Protein AF-A0AAW1N5P9-F1 (afdb_monomer)

Sequence (118 aa):
MDGSLGLPPKTCPHCSKIFSGVKVKNRQIKRVHQVAVEGARISLMLCPLCADRSEVKTYEGLRKHINENHQVNIEQLTYQFSSNQDYEIWKNTQKIETTYAARRSNHMKNYKEICYLL

Foldseek 3Di:
DDPPPDQDCQAAPVPRDGDPDNVVSQVCCCPPVVDHDPDDDQAPQFAPPDPVRDGDNDPVRNQVCCCPPVVDHWDKDKDDDPDPVRLVVVVVVVVVVDPDPDDPDDDDDDRIDIDIDD

Radius of gyration: 22.26 Å; Cα contacts (8 Å, |Δi|>4): 103; chains: 1; bounding box: 62×34×46 Å

pLDDT: mean 74.55, std 17.08, range [38.0, 94.38]

Structure (mmCIF, N/CA/C/O backbone):
data_AF-A0AAW1N5P9-F1
#
_entry.id   AF-A0AAW1N5P9-F1
#
loop_
_atom_site.group_PDB
_atom_site.id
_atom_site.type_symbol
_atom_site.label_atom_id
_atom_site.label_alt_id
_atom_site.label_comp_id
_atom_site.label_asym_id
_atom_site.label_entity_id
_atom_site.label_seq_id
_atom_site.pdbx_PDB_ins_code
_atom_site.Cartn_x
_atom_site.Cartn_y
_atom_site.Cartn_z
_atom_site.occupancy
_atom_site.B_iso_or_equiv
_atom_site.auth_seq_id
_atom_site.auth_comp_id
_atom_site.auth_asym_id
_atom_site.auth_atom_id
_atom_site.pdbx_PDB_model_num
ATOM 1 N N . MET A 1 1 ? 45.754 -10.263 -11.421 1.00 38.00 1 MET A N 1
ATOM 2 C CA . MET A 1 1 ? 45.467 -9.525 -10.171 1.00 38.00 1 MET A CA 1
ATOM 3 C C . MET A 1 1 ? 44.592 -8.338 -10.559 1.00 38.00 1 MET A C 1
ATOM 5 O O . MET A 1 1 ? 45.105 -7.237 -10.700 1.00 38.00 1 MET A O 1
ATOM 9 N N . ASP A 1 2 ? 43.303 -8.566 -10.822 1.00 39.91 2 ASP A N 1
ATOM 10 C CA . ASP A 1 2 ? 42.393 -7.497 -11.257 1.00 39.91 2 ASP A CA 1
ATOM 11 C C . ASP A 1 2 ? 41.771 -6.818 -10.037 1.00 39.91 2 ASP A C 1
ATOM 13 O O . ASP A 1 2 ? 40.749 -7.238 -9.494 1.00 39.91 2 ASP A O 1
ATOM 17 N N . GLY A 1 3 ? 42.446 -5.768 -9.570 1.00 44.53 3 GLY A N 1
ATOM 18 C CA . GLY A 1 3 ? 41.957 -4.877 -8.526 1.00 44.53 3 GLY A CA 1
ATOM 19 C C . GLY A 1 3 ? 40.832 -3.991 -9.055 1.00 44.53 3 GLY A C 1
ATOM 20 O O . GLY A 1 3 ? 41.069 -2.858 -9.467 1.00 44.53 3 GLY A O 1
ATOM 21 N N . SER A 1 4 ? 39.597 -4.491 -9.028 1.00 46.59 4 SER A N 1
ATOM 22 C CA . SER A 1 4 ? 38.406 -3.661 -9.229 1.00 46.59 4 SER A CA 1
ATOM 23 C C . SER A 1 4 ? 38.229 -2.739 -8.019 1.00 46.59 4 SER A C 1
ATOM 25 O O . SER A 1 4 ? 37.581 -3.098 -7.037 1.00 46.59 4 SER A O 1
ATOM 27 N N . LEU A 1 5 ? 38.832 -1.548 -8.074 1.00 47.50 5 LEU A N 1
ATOM 28 C CA . LEU A 1 5 ? 38.547 -0.438 -7.163 1.00 47.50 5 LEU A CA 1
ATOM 29 C C . LEU A 1 5 ? 37.057 -0.092 -7.283 1.00 47.50 5 LEU A C 1
ATOM 31 O O . LEU A 1 5 ? 36.628 0.588 -8.215 1.00 47.50 5 LEU A O 1
ATOM 35 N N . GLY A 1 6 ? 36.253 -0.619 -6.359 1.00 53.25 6 GLY A N 1
ATOM 36 C CA . GLY A 1 6 ? 34.817 -0.388 -6.322 1.00 53.25 6 GLY A CA 1
ATOM 37 C C . GLY A 1 6 ? 34.527 1.103 -6.198 1.00 53.25 6 GLY A C 1
ATOM 38 O O . GLY A 1 6 ? 34.879 1.735 -5.201 1.00 53.25 6 GLY A O 1
ATOM 39 N N . LEU A 1 7 ? 33.886 1.674 -7.219 1.00 63.69 7 LEU A N 1
ATOM 40 C CA . LEU A 1 7 ? 33.414 3.052 -7.168 1.00 63.69 7 LEU A CA 1
ATOM 41 C C . LEU A 1 7 ? 32.503 3.248 -5.942 1.00 63.69 7 LEU A C 1
ATOM 43 O O . LEU A 1 7 ? 31.731 2.345 -5.600 1.00 63.69 7 LEU A O 1
ATOM 47 N N . PRO A 1 8 ? 32.533 4.431 -5.298 1.00 74.06 8 PRO A N 1
ATOM 48 C CA . PRO A 1 8 ? 31.673 4.716 -4.158 1.00 74.06 8 PRO A CA 1
ATOM 49 C C . PRO A 1 8 ? 30.200 4.417 -4.485 1.00 74.06 8 PRO A C 1
ATOM 51 O O . PRO A 1 8 ? 29.760 4.692 -5.605 1.00 74.06 8 PRO A O 1
ATOM 54 N N . PRO A 1 9 ? 29.370 3.956 -3.527 1.00 75.50 9 PRO A N 1
ATOM 55 C CA . PRO A 1 9 ? 27.985 3.542 -3.800 1.00 75.50 9 PRO A CA 1
ATOM 56 C C . PRO A 1 9 ? 27.112 4.617 -4.467 1.00 75.50 9 PRO A C 1
ATOM 58 O O . PRO A 1 9 ? 26.098 4.312 -5.105 1.00 75.50 9 PRO A O 1
ATOM 61 N N . LYS A 1 10 ? 27.496 5.889 -4.311 1.00 85.94 10 LYS A N 1
ATOM 62 C CA . LYS A 1 10 ? 26.814 7.068 -4.854 1.00 85.94 10 LYS A CA 1
ATOM 63 C C . LYS A 1 10 ? 27.384 7.561 -6.188 1.00 85.94 10 LYS A C 1
ATOM 65 O O . LYS A 1 10 ? 26.863 8.536 -6.722 1.00 85.94 10 LYS A O 1
ATOM 70 N N . THR A 1 11 ? 28.397 6.899 -6.728 1.00 91.19 11 THR A N 1
ATOM 71 C CA . THR A 1 11 ? 29.035 7.253 -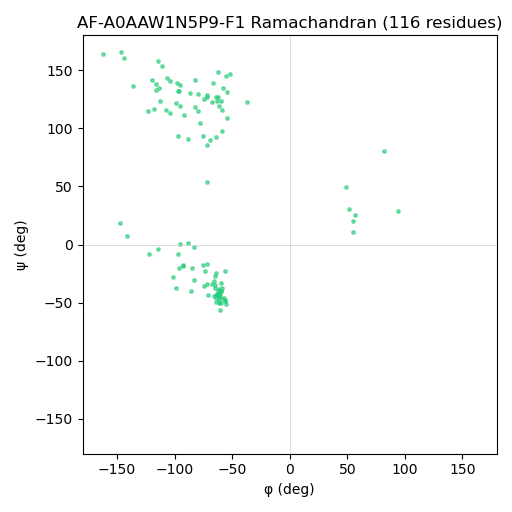7.995 1.00 91.19 11 THR A CA 1
ATOM 72 C C . THR A 1 11 ? 28.448 6.418 -9.127 1.00 91.19 11 THR A C 1
ATOM 74 O O . THR A 1 11 ? 28.262 5.209 -8.989 1.00 91.19 11 THR A O 1
ATOM 77 N N . CYS A 1 12 ? 28.088 7.060 -10.239 1.00 89.56 12 CYS A N 1
ATOM 78 C CA . CYS A 1 12 ? 27.598 6.355 -11.422 1.00 89.56 12 CYS A CA 1
ATOM 79 C C . CYS A 1 12 ? 28.755 5.616 -12.116 1.00 89.56 12 CYS A C 1
ATOM 81 O O . CYS A 1 12 ? 29.741 6.269 -12.449 1.00 89.56 12 CYS A O 1
ATOM 83 N N . PRO A 1 13 ? 28.632 4.311 -12.414 1.00 89.00 13 PRO A N 1
ATOM 84 C CA . PRO A 1 13 ? 29.699 3.556 -13.073 1.00 89.00 13 PRO A CA 1
ATOM 85 C C . PRO A 1 13 ? 29.886 3.917 -14.555 1.00 89.00 13 PRO A C 1
ATOM 87 O O . PRO A 1 13 ? 30.929 3.625 -15.120 1.00 89.00 13 PRO A O 1
ATOM 90 N N . HIS A 1 14 ? 28.905 4.572 -15.185 1.00 89.00 14 HIS A N 1
ATOM 91 C CA . HIS A 1 14 ? 28.946 4.900 -16.618 1.00 89.00 14 HIS A CA 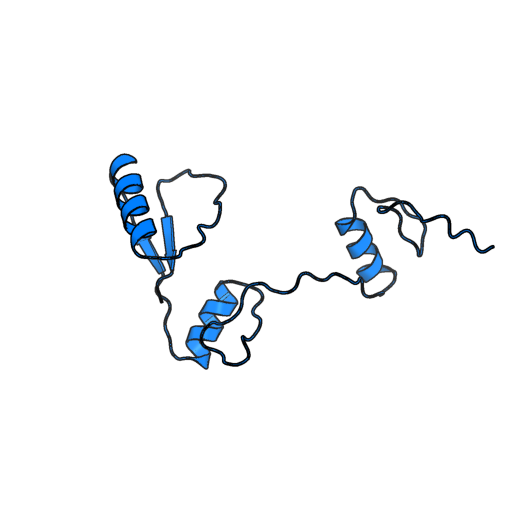1
ATOM 92 C C . HIS A 1 14 ? 29.445 6.318 -16.922 1.00 89.00 14 HIS A C 1
ATOM 94 O O . HIS A 1 14 ? 29.818 6.607 -18.052 1.00 89.00 14 HIS A O 1
ATOM 100 N N . CYS A 1 15 ? 29.398 7.234 -15.951 1.00 92.31 15 CYS A N 1
ATOM 101 C CA . CYS A 1 15 ? 29.817 8.626 -16.160 1.00 92.31 15 CYS A CA 1
ATOM 102 C C . CYS A 1 15 ? 30.557 9.244 -14.971 1.00 92.31 15 CYS A C 1
ATOM 104 O O . CYS A 1 15 ? 30.770 10.454 -14.955 1.00 92.31 15 CYS A O 1
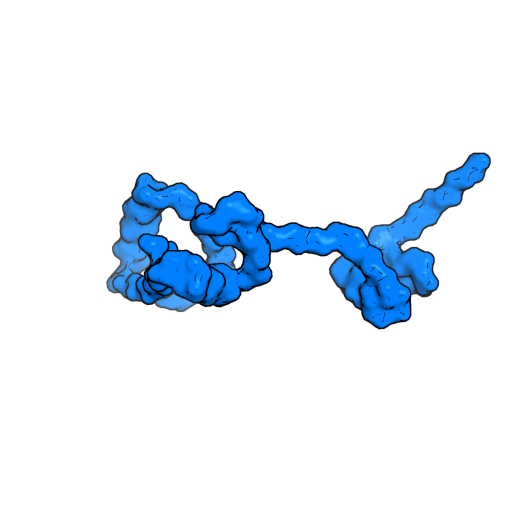ATOM 106 N N . SER A 1 16 ? 30.878 8.449 -13.947 1.00 89.75 16 SER A N 1
ATOM 107 C CA . SER A 1 16 ? 31.630 8.848 -12.747 1.00 89.75 16 SER A CA 1
ATOM 108 C C . SER A 1 16 ? 31.059 10.038 -11.959 1.00 89.75 16 SER A C 1
ATOM 110 O O . SER A 1 16 ? 31.691 10.529 -11.027 1.00 89.75 16 SER A O 1
ATOM 112 N N . LYS A 1 17 ? 29.832 10.485 -12.266 1.00 92.12 17 LYS A N 1
ATOM 113 C CA . LYS A 1 17 ? 29.127 11.527 -11.506 1.00 92.12 17 LYS A CA 1
ATOM 114 C C . LYS A 1 17 ? 28.785 11.037 -10.100 1.00 92.12 17 LYS A C 1
ATOM 116 O O . LYS A 1 17 ? 28.312 9.910 -9.935 1.00 92.12 17 LYS A O 1
ATOM 121 N N . ILE A 1 18 ? 28.958 11.911 -9.112 1.00 93.25 18 ILE A N 1
ATOM 122 C CA . ILE A 1 18 ? 28.651 11.657 -7.700 1.00 93.25 18 ILE A CA 1
ATOM 123 C C . ILE A 1 18 ? 27.271 12.235 -7.376 1.00 93.25 18 ILE A C 1
ATOM 125 O O . ILE A 1 18 ? 26.971 13.379 -7.712 1.00 93.25 18 ILE A O 1
ATOM 129 N N . PHE A 1 19 ? 26.422 11.450 -6.715 1.00 93.12 19 PHE A N 1
ATOM 130 C CA . PHE A 1 19 ? 25.056 11.840 -6.358 1.00 93.12 19 PHE A CA 1
ATOM 131 C C . PHE A 1 19 ? 24.874 11.952 -4.843 1.00 93.12 19 PHE A C 1
ATOM 133 O O . PHE A 1 19 ? 25.574 11.314 -4.062 1.00 93.12 19 PHE A O 1
ATOM 140 N N . SER A 1 20 ? 23.862 12.703 -4.402 1.00 91.12 20 SER A N 1
ATOM 141 C CA . SER A 1 20 ? 23.517 12.817 -2.976 1.00 91.12 20 SER A CA 1
ATOM 142 C C . SER A 1 20 ? 23.039 11.488 -2.366 1.00 91.12 20 SER A C 1
ATOM 144 O O . SER A 1 20 ? 23.258 11.227 -1.177 1.00 91.12 20 SER A O 1
ATOM 146 N N . GLY A 1 21 ? 22.462 10.595 -3.181 1.00 87.69 21 GLY A N 1
ATOM 147 C CA . GLY A 1 21 ? 22.017 9.272 -2.746 1.00 87.69 21 GLY A CA 1
ATOM 148 C C . GLY A 1 21 ? 21.793 8.263 -3.875 1.00 87.69 21 GLY A C 1
ATOM 149 O O . GLY A 1 21 ? 21.634 8.618 -5.045 1.00 87.69 21 GLY A O 1
ATOM 150 N N . VAL A 1 22 ? 21.724 6.983 -3.490 1.00 86.62 22 VAL A N 1
ATOM 151 C CA . VAL A 1 22 ? 21.602 5.830 -4.404 1.00 86.62 22 VAL A CA 1
ATOM 152 C C . VAL A 1 22 ? 20.347 5.918 -5.279 1.00 86.62 22 VAL A C 1
ATOM 154 O O . VAL A 1 22 ? 20.411 5.628 -6.467 1.00 86.62 22 VAL A O 1
ATOM 157 N N . LYS A 1 23 ? 19.218 6.406 -4.744 1.00 86.44 23 LYS A N 1
ATOM 158 C CA . LYS A 1 23 ? 17.976 6.588 -5.523 1.00 86.44 23 LYS A CA 1
ATOM 159 C C . LYS A 1 23 ? 18.153 7.554 -6.698 1.00 86.44 23 LYS A C 1
ATOM 161 O O . LYS A 1 23 ? 17.655 7.291 -7.790 1.00 86.44 23 LYS A O 1
ATOM 166 N N . VAL A 1 24 ? 18.856 8.666 -6.475 1.00 89.75 24 VAL A N 1
ATOM 167 C CA . VAL A 1 24 ? 19.088 9.690 -7.504 1.00 89.75 24 VAL A CA 1
ATOM 168 C C . VAL A 1 24 ? 20.057 9.156 -8.557 1.00 89.75 24 VAL A C 1
ATOM 170 O O . VAL A 1 24 ? 19.770 9.266 -9.747 1.00 89.75 24 VAL A O 1
ATOM 173 N N . LYS A 1 25 ? 21.129 8.478 -8.122 1.00 91.50 25 LYS A N 1
ATOM 174 C CA . LYS A 1 25 ? 22.050 7.755 -9.009 1.00 91.50 25 LYS A CA 1
ATOM 175 C C . LYS A 1 25 ? 21.309 6.740 -9.890 1.00 91.50 25 LYS A C 1
ATOM 177 O O . LYS A 1 25 ? 21.444 6.768 -11.106 1.00 91.50 25 LYS A O 1
ATOM 182 N N . ASN A 1 26 ? 20.481 5.877 -9.304 1.00 88.50 26 ASN A N 1
ATOM 183 C CA . ASN A 1 26 ? 19.765 4.834 -10.045 1.00 88.50 26 ASN A CA 1
ATOM 184 C C . ASN A 1 26 ? 18.760 5.434 -11.043 1.00 88.50 26 ASN A C 1
ATOM 186 O O . ASN A 1 26 ? 18.625 4.947 -12.164 1.00 88.50 26 ASN A O 1
ATOM 190 N N . ARG A 1 27 ? 18.094 6.539 -10.678 1.00 90.00 27 ARG A N 1
ATOM 191 C CA . ARG A 1 27 ? 17.227 7.291 -11.599 1.00 90.00 27 ARG A CA 1
ATOM 192 C C . ARG A 1 27 ? 18.011 7.870 -12.778 1.00 90.00 27 ARG A C 1
ATOM 194 O O . ARG A 1 27 ? 17.513 7.805 -13.899 1.00 90.00 27 ARG A O 1
ATOM 201 N N . GLN A 1 28 ? 19.201 8.424 -12.534 1.00 92.19 28 GLN A N 1
ATOM 202 C CA . GLN A 1 28 ? 20.094 8.899 -13.592 1.00 92.19 28 GLN A CA 1
ATOM 203 C C . GLN A 1 28 ? 20.478 7.753 -14.527 1.00 92.19 28 GLN A C 1
ATOM 205 O O . GLN A 1 28 ? 20.333 7.898 -15.736 1.00 92.19 28 GLN A O 1
ATOM 210 N N . ILE A 1 29 ? 20.931 6.620 -13.979 1.00 91.25 29 ILE A N 1
ATOM 211 C CA . ILE A 1 29 ? 21.351 5.456 -14.770 1.00 91.25 29 ILE A CA 1
ATOM 212 C C . ILE A 1 29 ? 20.223 4.999 -15.694 1.00 91.25 29 ILE A C 1
ATOM 214 O O . ILE A 1 29 ? 20.419 4.915 -16.904 1.00 91.25 29 ILE A O 1
ATOM 218 N N . LYS A 1 30 ? 19.012 4.844 -15.149 1.00 90.31 30 LYS A N 1
ATOM 219 C CA . LYS A 1 30 ? 17.845 4.433 -15.931 1.00 90.31 30 LYS A CA 1
ATOM 220 C C . LYS A 1 30 ? 17.476 5.423 -17.040 1.00 90.31 30 LYS A C 1
ATOM 222 O O . LYS A 1 30 ? 17.043 5.004 -18.103 1.00 90.31 30 LYS A O 1
ATOM 227 N N . ARG A 1 31 ? 17.584 6.732 -16.795 1.00 92.00 31 ARG A N 1
ATOM 228 C CA . ARG A 1 31 ? 17.131 7.761 -17.753 1.00 92.00 31 ARG A CA 1
ATOM 229 C C . ARG A 1 31 ? 18.174 8.124 -18.800 1.00 92.00 31 ARG A C 1
ATOM 231 O O . ARG A 1 31 ? 17.813 8.358 -19.942 1.00 92.00 31 ARG A O 1
ATOM 238 N N . VAL A 1 32 ? 19.435 8.223 -18.392 1.00 94.38 32 VAL A N 1
ATOM 239 C CA . VAL A 1 32 ? 20.515 8.759 -19.231 1.00 94.38 32 VAL A CA 1
ATOM 240 C C . VAL A 1 32 ? 21.321 7.648 -19.881 1.00 94.38 32 VAL A C 1
ATOM 242 O O . VAL A 1 32 ? 21.703 7.785 -21.034 1.00 94.38 32 VAL A O 1
ATOM 245 N N . HIS A 1 33 ? 21.546 6.540 -19.176 1.00 92.12 33 HIS A N 1
ATOM 246 C CA . HIS A 1 33 ? 22.267 5.394 -19.731 1.00 92.12 33 HIS A CA 1
ATOM 247 C C . HIS A 1 33 ? 21.319 4.317 -20.268 1.00 92.12 33 HIS A C 1
ATOM 249 O O . HIS A 1 33 ? 21.782 3.376 -20.894 1.00 92.12 33 HIS A O 1
ATOM 255 N N . GLN A 1 34 ? 20.007 4.450 -20.027 1.00 87.94 34 GLN A N 1
ATOM 256 C CA . GLN A 1 34 ? 18.982 3.471 -20.418 1.00 87.94 34 GLN A CA 1
ATOM 257 C C . GLN A 1 34 ? 19.261 2.051 -19.890 1.00 87.94 34 GLN A C 1
ATOM 259 O O . GLN A 1 34 ? 18.698 1.072 -20.368 1.00 87.94 34 GLN A O 1
ATOM 264 N N . VAL A 1 35 ? 20.099 1.941 -18.853 1.00 86.31 35 VAL A N 1
ATOM 265 C CA . VAL A 1 35 ? 20.450 0.675 -18.211 1.00 86.31 35 VAL A CA 1
ATOM 266 C C . VAL A 1 35 ? 19.416 0.363 -17.135 1.00 86.31 35 VAL A C 1
ATOM 268 O O . VAL A 1 35 ? 19.085 1.209 -16.292 1.00 86.31 35 VAL A O 1
ATOM 271 N N . ALA A 1 36 ? 18.898 -0.863 -17.159 1.00 77.50 36 ALA A N 1
ATOM 272 C CA . ALA A 1 36 ? 18.054 -1.374 -16.092 1.00 77.50 36 ALA A CA 1
ATOM 273 C C . ALA A 1 36 ? 18.876 -1.466 -14.801 1.00 77.50 36 ALA A C 1
ATOM 275 O O . ALA A 1 36 ? 19.955 -2.047 -14.777 1.00 77.50 36 ALA A O 1
ATOM 276 N N . VAL A 1 37 ? 18.374 -0.867 -13.722 1.00 76.12 37 VAL A N 1
ATOM 277 C CA . VAL A 1 37 ? 19.027 -0.968 -12.417 1.00 76.12 37 VAL A CA 1
ATOM 278 C C . VAL A 1 37 ? 18.364 -2.096 -11.641 1.00 76.12 37 VAL A C 1
ATOM 280 O O . VAL A 1 37 ? 17.162 -2.030 -11.375 1.00 76.12 37 VAL A O 1
ATOM 283 N N . GLU A 1 38 ? 19.147 -3.113 -11.293 1.00 69.31 38 GLU A N 1
ATOM 284 C CA . GLU A 1 38 ? 18.712 -4.242 -10.470 1.00 69.31 38 GLU A CA 1
ATOM 285 C C . GLU A 1 38 ? 18.296 -3.782 -9.061 1.00 69.31 38 GLU A C 1
ATOM 287 O O . GLU A 1 38 ? 18.797 -2.785 -8.529 1.00 69.31 38 GLU A O 1
ATOM 292 N N . GLY A 1 39 ? 17.335 -4.488 -8.456 1.00 62.06 39 GLY A N 1
ATOM 293 C CA . GLY A 1 39 ? 16.783 -4.142 -7.139 1.00 62.06 39 GLY A CA 1
ATOM 294 C C . GLY A 1 39 ? 15.519 -3.277 -7.180 1.00 62.06 39 GLY A C 1
ATOM 295 O O . GLY A 1 39 ? 15.261 -2.501 -6.252 1.00 62.06 39 GLY A O 1
ATOM 296 N N . ALA A 1 40 ? 14.715 -3.387 -8.243 1.00 57.56 40 ALA A N 1
ATOM 297 C CA . ALA A 1 40 ? 13.345 -2.886 -8.203 1.00 57.56 40 ALA A CA 1
ATOM 298 C C . ALA A 1 40 ? 12.621 -3.509 -6.997 1.00 57.56 40 ALA A C 1
ATOM 300 O O . ALA A 1 40 ? 12.707 -4.711 -6.761 1.00 57.56 40 ALA A O 1
ATOM 301 N N . ARG A 1 41 ? 11.945 -2.675 -6.198 1.00 59.59 41 ARG A N 1
ATOM 302 C CA . ARG A 1 41 ? 11.154 -3.162 -5.064 1.00 59.59 41 ARG A CA 1
ATOM 303 C C . ARG A 1 41 ? 10.056 -4.073 -5.608 1.00 59.59 41 ARG A C 1
ATOM 305 O O . ARG A 1 41 ? 9.228 -3.594 -6.380 1.00 59.59 41 ARG A O 1
ATOM 312 N N . ILE A 1 42 ? 10.066 -5.336 -5.190 1.00 60.97 42 ILE A N 1
ATOM 313 C CA . ILE A 1 42 ? 8.955 -6.269 -5.397 1.00 60.97 42 ILE A CA 1
ATOM 314 C C . ILE A 1 42 ? 7.717 -5.646 -4.744 1.00 60.97 42 ILE A C 1
ATOM 316 O O . ILE A 1 42 ? 7.818 -5.080 -3.646 1.00 60.97 42 ILE A O 1
ATOM 320 N N . SER A 1 43 ? 6.574 -5.669 -5.434 1.00 63.84 43 SER A N 1
ATOM 321 C CA . SER A 1 43 ? 5.343 -5.167 -4.835 1.00 63.84 43 SER A CA 1
ATOM 322 C C . SER A 1 43 ? 4.940 -6.087 -3.688 1.00 63.84 43 SER A C 1
ATOM 324 O O . SER A 1 43 ? 4.748 -7.280 -3.878 1.00 63.84 43 SER A O 1
ATOM 326 N N . LEU A 1 44 ? 4.800 -5.535 -2.484 1.00 70.94 44 LEU A N 1
ATOM 327 C CA . LEU A 1 44 ? 4.305 -6.287 -1.324 1.00 70.94 44 LEU A CA 1
ATOM 328 C C . LEU A 1 44 ? 2.769 -6.356 -1.282 1.00 70.94 44 LEU A C 1
ATOM 330 O O . LEU A 1 44 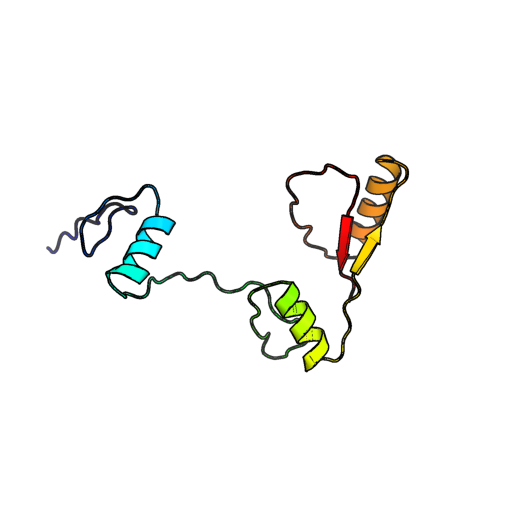? 2.200 -6.930 -0.360 1.00 70.94 44 LEU A O 1
ATOM 334 N N . MET A 1 45 ? 2.093 -5.722 -2.242 1.00 76.38 45 MET A N 1
ATOM 335 C CA . MET A 1 45 ? 0.638 -5.622 -2.301 1.00 76.38 45 MET A CA 1
ATOM 336 C C . MET A 1 45 ? 0.114 -6.709 -3.239 1.00 76.38 45 MET A C 1
ATOM 338 O O . MET A 1 45 ? 0.065 -6.528 -4.456 1.00 76.38 45 MET A O 1
ATOM 342 N N . LEU A 1 46 ? -0.232 -7.848 -2.646 1.00 83.62 46 LEU A N 1
ATOM 343 C CA . LEU A 1 46 ? -0.721 -9.037 -3.337 1.00 83.62 46 LEU A CA 1
ATOM 344 C C . LEU A 1 46 ? -2.218 -9.203 -3.088 1.00 83.62 46 LEU A C 1
ATOM 346 O O . LEU A 1 46 ? -2.694 -8.939 -1.981 1.00 83.62 46 LEU A O 1
ATOM 350 N N . CYS A 1 47 ? -2.954 -9.669 -4.095 1.00 85.50 47 CYS A N 1
ATOM 351 C CA . CYS A 1 47 ? -4.341 -10.062 -3.882 1.00 85.50 47 CYS A CA 1
ATOM 352 C C . CYS A 1 47 ? -4.418 -11.371 -3.074 1.00 85.50 47 CYS A C 1
ATOM 354 O O . CYS A 1 47 ? -3.815 -12.360 -3.493 1.00 85.50 47 CYS A O 1
ATOM 356 N N . PRO A 1 48 ? -5.167 -11.416 -1.953 1.00 82.94 48 PRO A N 1
ATOM 357 C CA . PRO A 1 48 ? -5.332 -12.641 -1.172 1.00 82.94 48 PRO A CA 1
ATOM 358 C C . PRO A 1 48 ? -6.294 -13.649 -1.817 1.00 82.94 48 PRO A C 1
ATOM 360 O O . PRO A 1 48 ? -6.273 -14.817 -1.448 1.00 82.94 48 PRO A O 1
ATOM 363 N N . LEU A 1 49 ? -7.131 -13.206 -2.760 1.00 85.25 49 LEU A N 1
ATOM 364 C CA . LEU A 1 49 ? -8.140 -14.037 -3.424 1.00 85.25 49 LEU A CA 1
ATOM 365 C C . LEU A 1 49 ? -7.622 -14.670 -4.724 1.00 85.25 49 LEU A C 1
ATOM 367 O O . LEU A 1 49 ? -8.175 -15.655 -5.203 1.00 85.25 49 LEU A O 1
ATOM 371 N N . CYS A 1 50 ? -6.539 -14.137 -5.292 1.00 87.25 50 CYS A N 1
ATOM 372 C CA . CYS A 1 50 ? -5.897 -14.740 -6.451 1.00 87.25 50 CYS A CA 1
ATOM 373 C C . CYS A 1 50 ? -5.004 -15.915 -6.050 1.00 87.25 50 CYS A C 1
ATOM 375 O O . CYS A 1 50 ? -4.096 -15.758 -5.232 1.00 87.25 50 CYS A O 1
ATOM 377 N N . ALA A 1 51 ? -5.174 -17.056 -6.721 1.00 81.81 51 ALA A N 1
ATOM 378 C CA . ALA A 1 51 ? -4.285 -18.210 -6.567 1.00 81.81 51 ALA A CA 1
ATOM 379 C C . ALA A 1 51 ? -2.826 -17.881 -6.936 1.00 81.81 51 ALA A C 1
ATOM 381 O O . ALA A 1 51 ? -1.896 -18.387 -6.312 1.00 81.81 51 ALA A O 1
ATOM 382 N N . ASP A 1 52 ? -2.626 -16.990 -7.910 1.00 80.81 52 ASP A N 1
ATOM 383 C CA . ASP A 1 52 ? -1.308 -16.539 -8.367 1.00 80.81 52 ASP A CA 1
ATOM 384 C C . ASP A 1 52 ? -0.763 -15.330 -7.589 1.00 80.81 52 ASP A C 1
ATOM 386 O O . ASP A 1 52 ? 0.328 -14.846 -7.891 1.00 80.81 52 ASP A O 1
ATOM 390 N N . ARG A 1 53 ? -1.510 -14.837 -6.588 1.00 73.44 53 ARG A N 1
ATOM 391 C CA . ARG A 1 53 ? -1.182 -13.629 -5.823 1.00 73.44 53 ARG A CA 1
ATOM 392 C C . ARG A 1 53 ? -0.832 -12.443 -6.722 1.00 73.44 53 ARG A C 1
ATOM 394 O O . ARG A 1 53 ? 0.178 -11.783 -6.494 1.00 73.44 53 ARG A O 1
ATOM 401 N N . SER A 1 54 ? -1.675 -12.169 -7.718 1.00 75.44 54 SER A N 1
ATOM 402 C CA . SER A 1 54 ? -1.502 -11.063 -8.665 1.00 75.44 54 SER A CA 1
ATOM 403 C C . SER A 1 54 ? -0.925 -9.798 -8.002 1.00 75.44 54 SER A C 1
ATOM 405 O O . SER A 1 54 ? -1.489 -9.265 -7.036 1.00 75.44 54 SER A O 1
ATOM 407 N N . GLU A 1 55 ? 0.215 -9.326 -8.516 1.00 76.25 55 GLU A N 1
ATOM 408 C CA . GLU A 1 55 ? 0.905 -8.149 -7.988 1.00 76.25 55 GLU A CA 1
ATOM 409 C C . GLU A 1 55 ? 0.178 -6.865 -8.385 1.00 76.25 55 GLU A C 1
ATOM 411 O O . GLU A 1 55 ? 0.009 -6.555 -9.567 1.00 76.25 55 GLU A O 1
ATOM 416 N N . VAL A 1 56 ? -0.172 -6.049 -7.391 1.00 79.25 56 VAL A N 1
ATOM 417 C CA . VAL A 1 56 ? -0.789 -4.743 -7.620 1.00 79.25 56 VAL A CA 1
ATOM 418 C C . VAL A 1 56 ? 0.093 -3.649 -7.040 1.00 79.25 56 VAL A C 1
ATOM 420 O O . VAL A 1 56 ? 0.719 -3.821 -6.004 1.00 79.25 56 VAL A O 1
ATOM 423 N N . LYS A 1 57 ? 0.205 -2.501 -7.713 1.00 76.88 57 LYS A N 1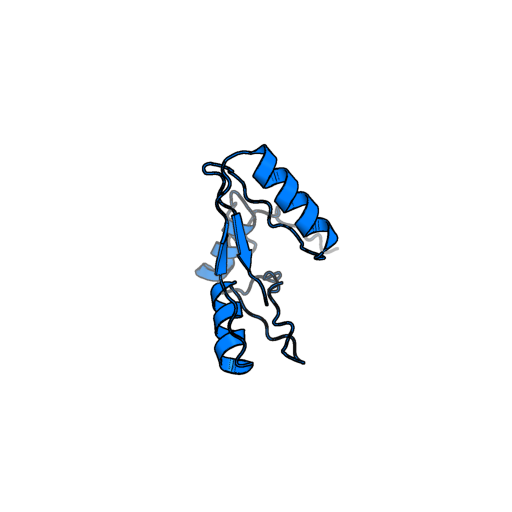
ATOM 424 C CA . LYS A 1 57 ? 1.172 -1.451 -7.329 1.00 76.88 57 LYS A CA 1
ATOM 425 C C . LYS A 1 57 ? 0.663 -0.504 -6.239 1.00 76.88 57 LYS A C 1
ATOM 427 O O . LYS A 1 57 ? 1.467 0.184 -5.612 1.00 76.88 57 LYS A O 1
ATOM 432 N N . THR A 1 58 ? -0.652 -0.418 -6.042 1.00 81.50 58 THR A N 1
ATOM 433 C CA . THR A 1 58 ? -1.300 0.559 -5.152 1.00 81.50 58 THR A CA 1
ATOM 434 C C . THR A 1 58 ? -2.516 -0.044 -4.449 1.00 81.50 58 THR A C 1
ATOM 436 O O . THR A 1 58 ? -3.071 -1.041 -4.903 1.00 81.50 58 THR A O 1
ATOM 439 N N . TYR A 1 59 ? -2.946 0.580 -3.346 1.00 81.44 59 TYR A N 1
ATOM 440 C CA . TYR A 1 59 ? -4.141 0.166 -2.598 1.00 81.44 59 TYR A CA 1
ATOM 441 C C . TYR A 1 59 ? -5.420 0.311 -3.427 1.00 81.44 59 TYR A C 1
ATOM 443 O O . TYR A 1 59 ? -6.209 -0.622 -3.507 1.00 81.44 59 TYR A O 1
AT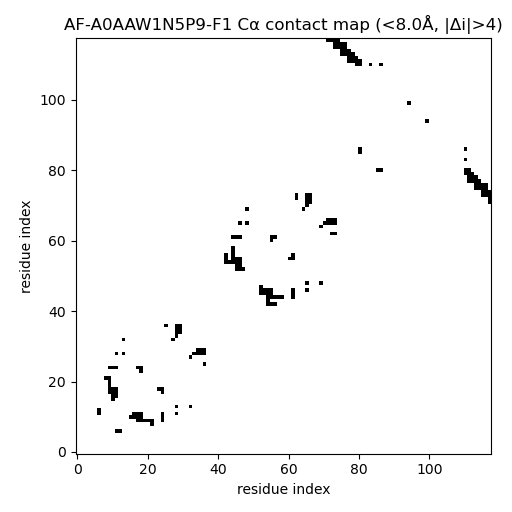OM 451 N N . GLU A 1 60 ? -5.591 1.446 -4.105 1.00 84.06 60 GLU A N 1
ATOM 452 C CA . GLU A 1 60 ? -6.721 1.666 -5.015 1.00 84.06 60 GLU A CA 1
ATOM 453 C C . GLU A 1 60 ? -6.739 0.638 -6.146 1.00 84.06 60 GLU A C 1
ATOM 455 O O . GLU A 1 60 ? -7.796 0.114 -6.486 1.00 84.06 60 GLU A O 1
ATOM 460 N N . GLY A 1 61 ? -5.562 0.297 -6.682 1.00 86.75 61 GLY A N 1
ATOM 461 C CA . GLY A 1 61 ? -5.432 -0.765 -7.668 1.00 86.75 61 GLY A CA 1
ATOM 462 C C . GLY A 1 61 ? -5.878 -2.112 -7.108 1.00 86.75 61 GLY A C 1
ATOM 463 O O . GLY A 1 61 ? -6.587 -2.839 -7.792 1.00 86.75 61 GLY A O 1
ATOM 464 N N . LEU A 1 62 ? -5.491 -2.439 -5.870 1.00 87.00 62 LEU A N 1
ATOM 465 C CA . LEU A 1 62 ? -5.875 -3.695 -5.226 1.00 87.00 62 LEU A CA 1
ATOM 466 C C . LEU A 1 62 ? -7.388 -3.749 -4.978 1.00 87.00 62 LEU A C 1
ATOM 468 O O . LEU A 1 62 ? -8.017 -4.749 -5.303 1.00 87.00 62 LEU A O 1
ATOM 472 N N . ARG A 1 63 ? -7.984 -2.662 -4.478 1.00 86.75 63 ARG A N 1
ATOM 473 C CA . ARG A 1 63 ? -9.437 -2.544 -4.287 1.00 86.75 63 ARG A CA 1
ATOM 474 C C . ARG A 1 63 ? -10.195 -2.702 -5.603 1.00 86.75 63 ARG A C 1
ATOM 476 O O . ARG A 1 63 ? -11.164 -3.450 -5.662 1.00 86.75 63 ARG A O 1
ATOM 483 N N . LYS A 1 64 ? -9.731 -2.034 -6.662 1.00 89.00 64 LYS A N 1
ATOM 484 C CA . LYS A 1 64 ? -10.304 -2.152 -8.005 1.00 89.00 64 LYS A CA 1
ATOM 485 C C . LYS A 1 64 ? -10.196 -3.584 -8.531 1.00 89.00 64 LYS A C 1
ATOM 487 O O . LYS A 1 64 ? -11.193 -4.140 -8.970 1.00 89.00 64 LYS A O 1
ATOM 492 N N . HIS A 1 65 ? -9.014 -4.189 -8.427 1.00 90.38 65 HIS A N 1
ATOM 493 C CA . HIS A 1 65 ? -8.785 -5.573 -8.829 1.00 90.38 65 HIS A CA 1
ATOM 494 C C . HIS A 1 65 ? -9.731 -6.536 -8.101 1.00 90.38 65 HIS A C 1
ATOM 496 O O . HIS A 1 65 ? -10.337 -7.383 -8.750 1.00 90.38 65 HIS A O 1
ATOM 502 N N . ILE A 1 66 ? -9.886 -6.379 -6.782 1.00 90.75 66 ILE A N 1
ATOM 503 C CA . ILE A 1 66 ? -10.768 -7.217 -5.965 1.00 90.75 66 ILE A CA 1
ATOM 504 C C . ILE A 1 66 ? -12.233 -7.078 -6.391 1.00 90.75 66 ILE A C 1
ATOM 506 O O . ILE A 1 66 ? -12.910 -8.087 -6.575 1.00 90.75 66 ILE A O 1
ATOM 510 N N . ASN A 1 67 ? -12.685 -5.854 -6.654 1.00 90.44 67 ASN A N 1
ATOM 511 C CA . ASN A 1 67 ? -14.034 -5.609 -7.152 1.00 90.44 67 ASN A CA 1
ATOM 512 C C . ASN A 1 67 ? -14.264 -6.230 -8.543 1.00 90.44 67 ASN A C 1
ATOM 514 O O . ASN A 1 67 ? -15.222 -6.964 -8.751 1.00 90.44 67 ASN A O 1
ATOM 518 N N . GLU A 1 68 ? -13.361 -5.995 -9.495 1.00 92.38 68 GLU A N 1
ATOM 519 C CA . GLU A 1 68 ? -13.551 -6.420 -10.889 1.00 92.38 68 GLU A CA 1
ATOM 520 C C . GLU A 1 68 ? -13.357 -7.928 -11.108 1.00 92.38 68 GLU A C 1
ATOM 522 O O . GLU A 1 68 ? -14.048 -8.513 -11.936 1.00 92.38 68 GLU A O 1
ATOM 527 N N . ASN A 1 69 ? -12.417 -8.558 -10.394 1.00 92.06 69 ASN A N 1
ATOM 528 C CA . ASN A 1 69 ? -12.014 -9.948 -10.656 1.00 92.06 69 ASN A CA 1
ATOM 529 C C . ASN A 1 69 ? -12.631 -10.945 -9.674 1.00 92.06 69 ASN A C 1
ATOM 531 O O . ASN A 1 69 ? -12.827 -12.101 -10.035 1.00 92.06 69 ASN A O 1
ATOM 535 N N . HIS A 1 70 ? -12.945 -10.503 -8.453 1.00 90.44 70 HIS A N 1
ATOM 536 C CA . HIS A 1 70 ? -13.499 -11.365 -7.405 1.00 90.44 70 HIS A CA 1
ATOM 537 C C . HIS A 1 70 ? -14.926 -10.983 -7.016 1.00 90.44 70 HIS A C 1
ATOM 539 O O . HIS A 1 70 ? -15.529 -11.681 -6.209 1.00 90.44 70 HIS A O 1
ATOM 545 N N . GLN A 1 71 ? -15.474 -9.897 -7.580 1.00 89.50 71 GLN A N 1
ATOM 546 C CA . GLN A 1 71 ? -16.816 -9.384 -7.267 1.00 89.50 71 GLN A CA 1
ATOM 547 C C . GLN A 1 71 ? -17.008 -9.076 -5.772 1.00 89.50 71 GLN A C 1
ATOM 549 O O . GLN A 1 71 ? -18.125 -9.069 -5.259 1.00 89.50 71 GLN A O 1
ATOM 554 N N . VAL A 1 72 ? -15.904 -8.800 -5.071 1.00 87.75 72 VAL A N 1
ATOM 555 C CA . VAL A 1 72 ? -15.901 -8.418 -3.658 1.00 87.75 72 VAL A CA 1
ATOM 556 C C . VAL A 1 72 ? -15.789 -6.902 -3.567 1.00 87.75 72 VAL A C 1
ATOM 558 O O . VAL A 1 72 ? -14.830 -6.295 -4.052 1.00 87.75 72 VAL A O 1
ATOM 561 N N . ASN A 1 73 ? -16.765 -6.274 -2.921 1.00 84.44 73 ASN A N 1
ATOM 562 C CA . ASN A 1 73 ? -16.743 -4.841 -2.673 1.00 84.44 73 ASN A CA 1
ATOM 563 C C . ASN A 1 73 ? -16.106 -4.548 -1.311 1.00 84.44 73 ASN A C 1
ATOM 565 O O . ASN A 1 73 ? -16.698 -4.826 -0.277 1.00 84.44 73 ASN A O 1
ATOM 569 N N . ILE A 1 74 ? -14.921 -3.938 -1.314 1.00 82.06 74 ILE A N 1
ATOM 570 C CA . ILE A 1 74 ? -14.282 -3.465 -0.080 1.00 82.06 74 ILE A CA 1
ATOM 571 C C . ILE A 1 74 ? -14.918 -2.134 0.314 1.00 82.06 74 ILE A C 1
ATOM 573 O O . ILE A 1 74 ? -14.751 -1.121 -0.387 1.00 82.06 74 ILE A O 1
ATOM 577 N N . GLU A 1 75 ? -15.609 -2.124 1.447 1.00 78.75 75 GLU A N 1
ATOM 578 C CA . GLU A 1 75 ? -16.196 -0.921 2.022 1.00 78.75 75 GLU A CA 1
ATOM 579 C C . GLU A 1 75 ? -15.160 -0.120 2.818 1.00 78.75 75 GLU A C 1
ATOM 581 O O . GLU A 1 75 ? -14.281 -0.655 3.499 1.00 78.75 75 GLU A O 1
ATOM 586 N N . GLN A 1 76 ? -15.254 1.206 2.712 1.00 72.69 76 GLN A N 1
ATOM 587 C CA . GLN A 1 76 ? -14.423 2.122 3.482 1.00 72.69 76 GLN A CA 1
ATOM 588 C C . GLN A 1 76 ? -15.264 2.709 4.609 1.00 72.69 76 GLN A C 1
ATOM 590 O O . GLN A 1 76 ? -16.176 3.497 4.358 1.00 72.69 76 GLN A O 1
ATOM 595 N N . LEU A 1 77 ? -14.919 2.365 5.848 1.00 77.06 77 LEU A N 1
ATOM 596 C CA . LEU A 1 77 ? -15.585 2.897 7.030 1.00 77.06 77 LEU A CA 1
ATOM 597 C C . LEU A 1 77 ? -14.776 4.050 7.622 1.00 77.06 77 LEU A C 1
ATOM 599 O O . LEU A 1 77 ? -13.545 4.013 7.684 1.00 77.06 77 LEU A O 1
ATOM 603 N N . THR A 1 78 ? -15.487 5.093 8.049 1.00 79.31 78 THR A N 1
ATOM 604 C CA . THR A 1 78 ? -14.911 6.223 8.784 1.00 79.31 78 THR A CA 1
ATOM 605 C C . THR A 1 78 ? -15.547 6.275 10.158 1.00 79.31 78 THR A C 1
ATOM 607 O O . THR A 1 78 ? -16.744 6.529 10.272 1.00 79.31 78 THR A O 1
ATOM 610 N N . TYR A 1 79 ? -14.737 6.078 11.192 1.00 80.12 79 TYR A N 1
ATOM 611 C CA . TYR A 1 79 ? -15.181 6.197 12.575 1.00 80.12 79 TYR A CA 1
ATOM 612 C C . TYR A 1 79 ? -14.873 7.596 13.106 1.00 80.12 79 TYR A C 1
ATOM 614 O O . TYR A 1 79 ? -13.801 8.155 12.849 1.00 80.12 79 TYR A O 1
ATOM 622 N N . GLN A 1 80 ? -15.833 8.170 13.828 1.00 84.00 80 GLN A N 1
ATOM 623 C CA . GLN A 1 80 ? -15.661 9.415 14.566 1.00 84.00 80 GLN A CA 1
ATOM 624 C C . GLN A 1 80 ? -15.823 9.126 16.051 1.00 84.00 80 GLN A C 1
ATOM 626 O O . GLN A 1 80 ? -16.766 8.449 16.453 1.00 84.00 80 GLN A O 1
ATOM 631 N N . PHE A 1 81 ? -14.900 9.653 16.847 1.00 89.19 81 PHE A N 1
ATOM 632 C CA . PHE A 1 81 ? -14.864 9.442 18.287 1.00 89.19 81 PHE A CA 1
ATOM 633 C C . PHE A 1 81 ? -15.064 10.772 19.001 1.00 89.19 81 PHE A C 1
ATOM 635 O O . PHE A 1 81 ? -14.504 11.793 18.597 1.00 89.19 81 PHE A O 1
ATOM 642 N N . SER A 1 82 ? -15.861 10.750 20.066 1.00 86.12 82 SER A N 1
ATOM 643 C CA . SER A 1 82 ? -16.145 11.927 20.889 1.00 86.12 82 SER A CA 1
ATOM 644 C C . SER A 1 82 ? -14.956 12.320 21.768 1.00 86.12 82 SER A C 1
ATOM 646 O O . SER A 1 82 ? -14.831 13.481 22.152 1.00 86.12 82 SER A O 1
ATOM 648 N N . SER A 1 83 ? -14.059 11.374 22.060 1.00 89.88 83 SER A N 1
ATOM 649 C CA . SER A 1 83 ? -12.839 11.603 22.830 1.00 89.88 83 SER A CA 1
ATOM 650 C C . SER A 1 83 ? -11.674 10.716 22.365 1.00 89.88 83 SER A C 1
ATOM 652 O O . SER A 1 83 ? -11.849 9.732 21.644 1.00 89.88 83 SER A O 1
ATOM 654 N N . ASN A 1 84 ? -10.455 11.053 22.802 1.00 82.00 84 ASN A N 1
ATOM 655 C CA . ASN A 1 84 ? -9.268 10.213 22.584 1.00 82.00 84 ASN A CA 1
ATOM 656 C C . ASN A 1 84 ? -9.382 8.870 23.333 1.00 82.00 84 ASN A C 1
ATOM 658 O O . ASN A 1 84 ? -8.965 7.834 22.824 1.00 82.00 84 ASN A O 1
ATOM 662 N N . GLN A 1 85 ? -10.001 8.879 24.514 1.00 87.25 85 GLN A N 1
ATOM 663 C CA . GLN A 1 85 ? -10.196 7.668 25.302 1.00 87.25 85 GLN A CA 1
ATOM 664 C C . GLN A 1 85 ? -11.098 6.664 24.571 1.00 87.25 85 GLN A C 1
ATOM 666 O O . GLN A 1 85 ? -10.743 5.490 24.493 1.00 87.25 85 GLN A O 1
ATOM 671 N N . ASP A 1 86 ? -12.192 7.125 23.957 1.00 86.31 86 ASP A N 1
ATOM 672 C CA . ASP A 1 86 ? -13.087 6.264 23.164 1.00 86.31 86 ASP A CA 1
ATOM 673 C C . ASP A 1 86 ? -12.362 5.648 21.961 1.00 86.31 86 ASP A C 1
ATOM 675 O O . ASP A 1 86 ? -12.531 4.467 21.654 1.00 86.31 86 ASP A O 1
ATOM 679 N N . TYR A 1 87 ? -11.507 6.442 21.313 1.00 87.50 87 TYR A N 1
ATOM 680 C CA . TYR A 1 87 ? -10.665 5.991 20.211 1.00 87.50 87 TYR A CA 1
ATOM 681 C C . TYR A 1 87 ? -9.697 4.876 20.635 1.00 87.50 87 TYR A C 1
ATOM 683 O O . TYR A 1 87 ? -9.627 3.834 19.983 1.00 87.50 87 TYR A O 1
ATOM 691 N N . GLU A 1 88 ? -8.954 5.068 21.728 1.00 83.25 88 GLU A N 1
ATOM 692 C CA . GLU A 1 88 ? -7.984 4.074 22.197 1.00 83.25 88 GLU A CA 1
ATOM 693 C C . GLU A 1 88 ? -8.665 2.795 22.708 1.00 83.25 88 GLU A C 1
ATOM 695 O O . GLU A 1 88 ? -8.137 1.704 22.487 1.00 83.25 88 GLU A O 1
ATOM 700 N N . ILE A 1 89 ? -9.852 2.891 23.323 1.00 88.12 89 ILE A N 1
ATOM 701 C CA . ILE A 1 89 ? -10.657 1.715 23.692 1.00 88.12 89 ILE A CA 1
ATOM 702 C C . ILE A 1 89 ? -11.016 0.918 22.436 1.00 88.12 89 ILE A C 1
ATOM 704 O O . ILE A 1 89 ? -10.643 -0.251 22.336 1.00 88.12 89 ILE A O 1
ATOM 708 N N . TRP A 1 90 ? -11.657 1.556 21.450 1.00 87.19 90 TRP A N 1
ATOM 709 C CA . TRP A 1 90 ? -12.047 0.907 20.195 1.00 87.19 90 TRP A CA 1
ATOM 710 C C . TRP A 1 90 ? -10.846 0.270 19.484 1.00 87.19 90 TRP A C 1
ATOM 712 O O . TRP A 1 90 ? -10.877 -0.906 19.123 1.00 87.19 90 TRP A O 1
ATOM 722 N N . LYS A 1 91 ? -9.744 1.010 19.351 1.00 82.94 91 LYS A N 1
ATOM 723 C CA . LYS A 1 91 ? -8.510 0.545 18.706 1.00 82.94 91 LYS A CA 1
ATOM 724 C C . LYS A 1 91 ? -7.921 -0.687 19.389 1.00 82.94 91 LYS A C 1
ATOM 726 O O . LYS A 1 91 ? -7.421 -1.587 18.713 1.00 82.94 91 LYS A O 1
ATOM 731 N N . ASN A 1 92 ? -7.946 -0.736 20.720 1.00 82.12 92 ASN A N 1
ATOM 732 C CA . ASN A 1 92 ? -7.451 -1.890 21.466 1.00 82.12 92 ASN A CA 1
ATOM 733 C C . ASN A 1 92 ? -8.387 -3.099 21.337 1.00 82.12 92 ASN A C 1
ATOM 735 O O . ASN A 1 92 ? -7.883 -4.214 21.230 1.00 82.12 92 ASN A O 1
ATOM 739 N N . THR A 1 93 ? -9.705 -2.895 21.243 1.00 80.12 93 THR A N 1
ATOM 740 C CA . THR A 1 93 ? -10.659 -3.965 20.906 1.00 80.12 93 THR A CA 1
ATOM 741 C C . THR A 1 93 ? -10.376 -4.544 19.515 1.00 80.12 93 THR A C 1
ATOM 743 O O . THR A 1 93 ? -10.272 -5.758 19.363 1.00 80.12 93 THR A O 1
ATOM 746 N N . GLN A 1 94 ? -10.136 -3.695 18.510 1.00 73.56 94 GLN A N 1
ATOM 747 C CA . GLN A 1 94 ? -9.866 -4.143 17.135 1.00 73.56 94 GLN A CA 1
ATOM 748 C C . GLN A 1 94 ? -8.551 -4.931 16.984 1.00 73.56 94 GLN A C 1
ATOM 750 O O . GLN A 1 94 ? -8.464 -5.840 16.154 1.00 73.56 94 GLN A O 1
ATOM 755 N N . LYS A 1 95 ? -7.528 -4.628 17.799 1.00 63.81 95 LYS A N 1
ATOM 756 C CA . LYS A 1 95 ? -6.261 -5.388 17.827 1.00 63.81 95 LYS A CA 1
ATOM 757 C C . LYS A 1 95 ? -6.427 -6.839 18.281 1.00 63.81 95 LYS A C 1
ATOM 759 O O . LYS A 1 95 ? -5.563 -7.652 17.969 1.00 63.81 95 LYS A O 1
ATOM 764 N N . ILE A 1 96 ? -7.476 -7.148 19.043 1.00 55.03 96 ILE A N 1
ATOM 765 C CA . ILE A 1 96 ? -7.743 -8.507 19.534 1.00 55.03 96 ILE A CA 1
ATOM 766 C C . ILE A 1 96 ? -8.466 -9.330 18.456 1.00 55.03 96 ILE A C 1
ATOM 768 O O . ILE A 1 96 ? -8.247 -10.533 18.361 1.00 55.03 96 ILE A O 1
ATOM 772 N N . GLU A 1 97 ? -9.265 -8.686 17.603 1.00 52.94 97 GLU A N 1
ATOM 773 C CA . GLU A 1 97 ? -10.106 -9.370 16.611 1.00 52.94 97 GLU A CA 1
ATOM 774 C C . GLU A 1 97 ? -9.448 -9.537 15.234 1.00 52.94 97 GLU A C 1
ATOM 776 O O . GLU A 1 97 ? -9.874 -10.381 14.448 1.00 52.94 97 GLU A O 1
ATOM 781 N N . THR A 1 98 ? -8.388 -8.785 14.918 1.00 47.03 98 THR A N 1
ATOM 782 C CA . THR A 1 98 ? -7.747 -8.850 13.596 1.00 47.03 98 THR A CA 1
ATOM 783 C C . THR A 1 98 ? -6.220 -8.878 13.690 1.00 47.03 98 THR A C 1
ATOM 785 O O . THR A 1 98 ? -5.606 -8.096 14.414 1.00 47.03 98 THR A O 1
ATOM 788 N N . THR A 1 99 ? -5.562 -9.743 12.906 1.00 45.47 99 THR A N 1
ATOM 789 C CA . THR A 1 99 ? -4.098 -9.741 12.695 1.00 45.47 99 THR A CA 1
ATOM 790 C C . THR A 1 99 ? -3.669 -8.548 11.826 1.00 45.47 99 THR A C 1
ATOM 792 O O . THR A 1 99 ? -3.058 -8.709 10.769 1.00 45.47 99 THR A O 1
ATOM 795 N N . TYR A 1 100 ? -4.050 -7.331 12.215 1.00 47.47 100 TYR A N 1
ATOM 796 C CA . TYR A 1 100 ? -3.847 -6.127 11.419 1.00 47.47 100 TYR A CA 1
ATOM 797 C C . TYR A 1 100 ? -2.421 -5.589 11.595 1.00 47.47 100 TYR A C 1
ATOM 799 O O . TYR A 1 100 ? -2.013 -5.165 12.679 1.00 47.47 100 TYR A O 1
ATOM 807 N N . ALA A 1 101 ? -1.653 -5.535 10.506 1.00 46.56 101 ALA A N 1
ATOM 808 C CA . ALA A 1 101 ? -0.433 -4.737 10.457 1.00 46.56 101 ALA A CA 1
ATOM 809 C C . ALA A 1 101 ? -0.827 -3.256 10.329 1.00 46.56 101 ALA A C 1
ATOM 811 O O . ALA A 1 101 ? -1.072 -2.752 9.233 1.00 46.56 101 ALA A O 1
ATOM 812 N N . ALA A 1 102 ? -0.927 -2.548 11.456 1.00 47.38 102 ALA A N 1
ATOM 813 C CA . ALA A 1 102 ? -1.252 -1.125 11.459 1.00 47.38 102 ALA A CA 1
ATOM 814 C C . ALA A 1 102 ? -0.197 -0.320 10.676 1.00 47.38 102 ALA A C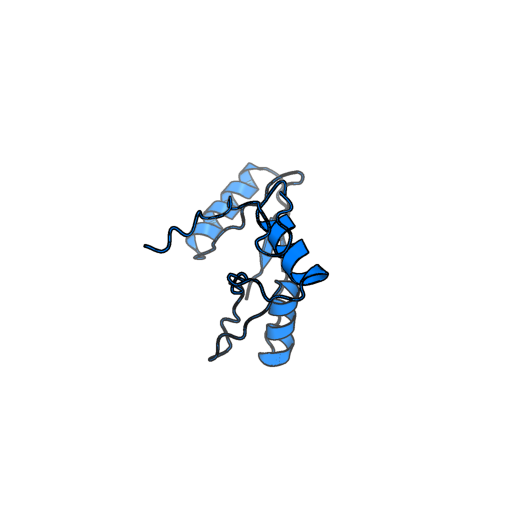 1
ATOM 816 O O . ALA A 1 102 ? 1.002 -0.337 10.980 1.00 47.38 102 ALA A O 1
ATOM 817 N N . ARG A 1 103 ? -0.643 0.426 9.660 1.00 45.09 103 ARG A N 1
ATOM 818 C CA . ARG A 1 103 ? 0.192 1.393 8.941 1.00 45.09 103 ARG A CA 1
ATOM 819 C C . ARG A 1 103 ? 0.617 2.473 9.939 1.00 45.09 103 ARG A C 1
ATOM 821 O O . ARG A 1 103 ? -0.235 3.132 10.524 1.00 45.09 103 ARG A O 1
ATOM 828 N N . ARG A 1 104 ? 1.924 2.708 10.112 1.00 40.94 104 ARG A N 1
ATOM 829 C CA . ARG A 1 104 ? 2.419 3.879 10.861 1.00 40.94 104 ARG A CA 1
ATOM 830 C C . ARG A 1 104 ? 1.996 5.151 10.116 1.00 40.94 104 ARG A C 1
ATOM 832 O O . ARG A 1 104 ? 2.689 5.584 9.194 1.00 40.94 104 ARG A O 1
ATOM 839 N N . SER A 1 105 ? 0.848 5.734 10.459 1.00 44.03 105 SER A N 1
ATOM 840 C CA . SER A 1 105 ? 0.484 7.070 9.993 1.00 44.03 105 SER A CA 1
ATOM 841 C C . SER A 1 105 ? 1.258 8.086 10.824 1.00 44.03 105 SER A C 1
ATOM 843 O O . SER A 1 105 ? 0.942 8.332 11.988 1.00 44.03 105 SER A O 1
ATOM 845 N N . ASN A 1 106 ? 2.293 8.679 10.234 1.00 47.44 106 ASN A N 1
ATOM 846 C CA . ASN A 1 106 ? 2.832 9.918 10.774 1.00 47.44 106 ASN A CA 1
ATOM 847 C C . ASN A 1 106 ? 1.725 10.979 10.687 1.00 47.44 106 ASN A C 1
ATOM 849 O O . ASN A 1 106 ? 1.174 11.206 9.612 1.00 47.44 106 ASN A O 1
ATOM 853 N N . HIS A 1 107 ? 1.444 11.608 11.827 1.00 41.22 107 HIS A N 1
ATOM 854 C CA . HIS A 1 107 ? 0.485 12.690 12.054 1.00 41.22 107 HIS A CA 1
ATOM 855 C C . HIS A 1 107 ? -1.001 12.316 12.245 1.00 41.22 107 HIS A C 1
ATOM 857 O O . HIS A 1 107 ? -1.852 12.553 11.390 1.00 41.22 107 HIS A O 1
ATOM 863 N N . MET A 1 108 ? -1.333 11.886 13.472 1.00 48.50 108 MET A N 1
ATOM 864 C CA . MET A 1 108 ? -2.614 12.217 14.113 1.00 48.50 108 MET A CA 1
ATOM 865 C C . MET A 1 108 ? -2.765 13.744 14.119 1.00 48.50 108 MET A C 1
ATOM 867 O O . MET A 1 108 ? -2.039 14.430 14.838 1.00 48.50 108 MET A O 1
ATOM 871 N N . LYS A 1 109 ? -3.669 14.301 13.314 1.00 47.41 109 LYS A N 1
ATOM 872 C CA . LYS A 1 109 ? -4.123 15.687 13.517 1.00 47.41 109 LYS A CA 1
ATOM 873 C C . LYS A 1 109 ? -5.629 15.839 13.716 1.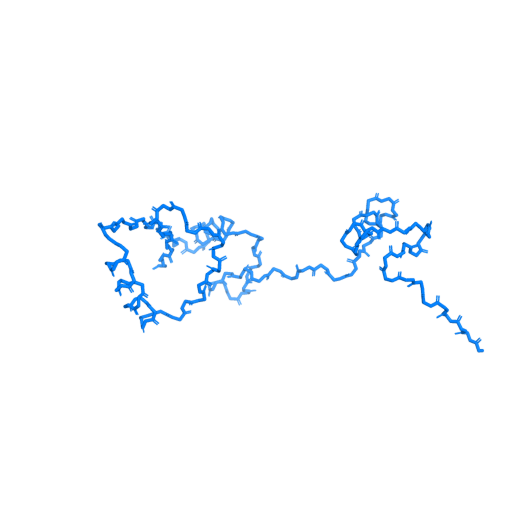00 47.41 109 LYS A C 1
ATOM 875 O O . LYS A 1 109 ? -6.027 16.930 14.076 1.00 47.41 109 LYS A O 1
ATOM 880 N N . ASN A 1 110 ? -6.453 14.796 13.547 1.00 50.28 110 ASN A N 1
ATOM 881 C CA . ASN A 1 110 ? -7.915 14.978 13.495 1.00 50.28 110 ASN A CA 1
ATOM 882 C C . ASN A 1 110 ? -8.775 13.831 14.067 1.00 50.28 110 ASN A C 1
ATOM 884 O O . ASN A 1 110 ? -9.942 13.757 13.703 1.00 50.28 110 ASN A O 1
ATOM 888 N N . TYR A 1 111 ? -8.247 12.924 14.900 1.00 54.38 111 TYR A N 1
ATOM 889 C CA . TYR A 1 111 ? -9.050 11.822 15.487 1.00 54.38 111 TYR A CA 1
ATOM 890 C C . TYR A 1 111 ? -9.854 10.990 14.459 1.00 54.38 111 TYR A C 1
ATOM 892 O O . TYR A 1 111 ? -10.941 10.503 14.752 1.00 54.38 111 TYR A O 1
ATOM 900 N N . LYS A 1 112 ? -9.344 10.861 13.228 1.00 49.91 112 LYS A N 1
ATOM 901 C CA . LYS A 1 112 ? -9.969 10.098 12.142 1.00 49.91 112 LYS A CA 1
ATOM 902 C C . LYS A 1 112 ? -9.097 8.897 11.821 1.00 49.91 112 LYS A C 1
ATOM 904 O O . LYS A 1 112 ? -7.928 9.078 11.477 1.00 49.91 112 LYS A O 1
ATOM 909 N N . GLU A 1 113 ? -9.678 7.706 11.890 1.00 56.56 113 GLU A N 1
ATOM 910 C CA . GLU A 1 113 ? -9.057 6.471 11.418 1.00 56.56 113 GLU A CA 1
ATOM 911 C C . GLU A 1 113 ? -9.842 5.933 10.217 1.00 56.56 113 GLU 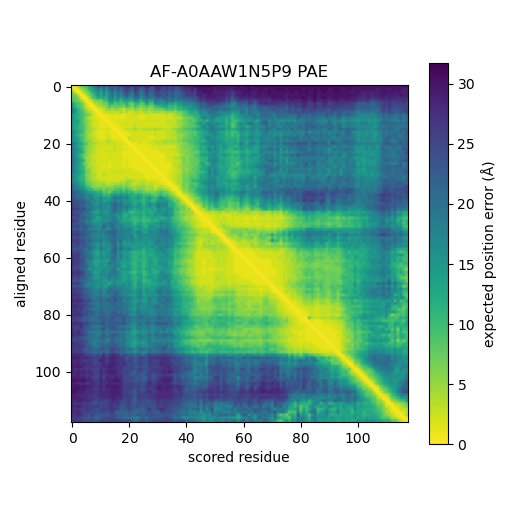A C 1
ATOM 913 O O . GLU A 1 113 ? -11.074 5.955 10.200 1.00 56.56 113 GLU A O 1
ATOM 918 N N . ILE A 1 114 ? -9.107 5.528 9.178 1.00 53.25 114 ILE A N 1
ATOM 919 C CA . ILE A 1 114 ? -9.663 4.931 7.962 1.00 53.25 114 ILE A CA 1
ATOM 920 C C . ILE A 1 114 ? -9.307 3.451 7.999 1.00 53.25 114 ILE A C 1
ATOM 922 O O . ILE A 1 114 ? -8.126 3.098 7.929 1.00 53.25 114 ILE A O 1
ATOM 926 N N . CYS A 1 115 ? -10.332 2.610 8.079 1.00 51.34 115 CYS A N 1
ATOM 927 C CA . CYS A 1 115 ? -10.205 1.158 8.059 1.00 51.34 115 CYS A CA 1
ATOM 928 C C . CYS A 1 115 ? -10.785 0.592 6.764 1.00 51.34 115 CYS A C 1
ATOM 930 O O . CYS A 1 115 ? -11.677 1.186 6.154 1.00 51.34 115 CYS A O 1
ATOM 932 N N . TYR A 1 116 ? -10.272 -0.569 6.360 1.00 51.16 116 TYR A N 1
ATOM 933 C CA . TYR A 1 116 ? -10.740 -1.304 5.192 1.00 51.16 116 TYR A CA 1
ATOM 934 C C . TYR A 1 116 ? -11.138 -2.701 5.655 1.00 51.16 116 TYR A C 1
ATOM 936 O O . TYR A 1 116 ? -10.284 -3.444 6.136 1.00 51.16 116 TYR A O 1
ATOM 944 N N . LEU A 1 117 ? -12.424 -3.023 5.555 1.00 49.47 117 LEU A N 1
ATOM 945 C CA . LEU A 1 117 ? -12.961 -4.335 5.911 1.00 49.47 117 LEU A CA 1
ATOM 946 C C . LEU A 1 117 ? -13.244 -5.118 4.623 1.00 49.47 117 LEU A C 1
ATOM 948 O O . LEU A 1 117 ? -13.644 -4.519 3.621 1.00 49.47 117 LEU A O 1
ATOM 952 N N . LEU A 1 118 ? -12.942 -6.419 4.647 1.00 47.03 118 LEU A N 1
ATOM 953 C CA . LEU A 1 118 ? -13.190 -7.361 3.549 1.00 47.03 118 LEU A CA 1
ATOM 954 C C . LEU A 1 118 ? -14.613 -7.911 3.613 1.00 47.03 118 LEU A C 1
ATOM 956 O O . LEU A 1 118 ? -15.084 -8.141 4.749 1.00 47.03 118 LEU A O 1
#

Mean predicted aligned error: 14.53 Å

Solvent-accessible surface area (backbone atoms only — not comparable to full-atom values): 7742 Å² total; per-residue (Å²): 136,86,81,77,78,75,72,58,85,31,38,35,92,89,74,68,50,75,42,99,37,54,70,60,35,48,52,46,38,41,71,75,67,66,41,87,67,88,80,72,79,76,66,87,45,55,42,89,85,43,94,82,37,55,76,28,94,45,70,68,52,42,51,49,48,36,33,76,75,67,71,43,76,69,50,78,51,76,57,81,55,97,42,71,67,59,44,53,52,52,53,55,56,50,59,75,78,41,96,70,82,76,76,86,70,86,75,87,85,74,75,70,55,83,50,79,53,126

Organism: Popillia japonica (NCBI:txid7064)

Nearest PDB structures (foldseek):
  6b0r-assembly1_D  TM=2.634E-01  e=4.716E-01  Homo sapiens
  1x3c-assembly1_A  TM=6.058E-01  e=4.557E+00  Homo sapiens
  5kl4-assembly1_A  TM=4.530E-01  e=3.265E+00  Homo sapiens

Secondary structure (DSSP, 8-state):
-----PPPTTB-TTT--B-SSHHHHHHHIIIII-PPPS-PPPP--B-SS-TT--B-SSHHHHHHHHHHHH----EEEEEE-SSHHHHHHHHHHHHHH--------S---SSEEEEEE-